Protein AF-A0A968BRA3-F1 (afdb_monomer)

Secondary structure (DSSP, 8-state):
-B--HHHHHHHHTTT-HHHHHHHHHHHHHHHHTT-SB----S-EEE-S--HHHHHHHHHHHHHHHHHTT---SS-EEE-GGGS--

Sequence (85 aa):
MHLSLEEQAMLAGEAGPGVAKAMEIVVALGRIYGAARLTPVSSVQVSGVSYKNLGDAGLAFLETWAAQGARVRVPTTLNPAGMDL

Nearest PDB structures (foldseek):
  7cns-assembly1_A-2  TM=9.102E-01  e=5.888E-08  Thermococcus kodakarensis KOD1
  7d2r-assembly1_A  TM=9.393E-01  e=1.019E-03  Agrobacterium tumefaciens
  7cfy-assembly1_A  TM=3.367E-01  e=7.817E+00  Escherichia coli K-12
  8hdj-assembly1_B  TM=2.269E-01  e=6.826E+00  Acetivibrio thermocellus DSM 1313

Radius of gyration: 14.4 Å; Cα contacts (8 Å, |Δi|>4): 88; chains: 1; bounding box: 38×23×29 Å

pLDDT: mean 92.53, std 8.88, range [56.5, 98.56]

Foldseek 3Di:
DDEDPVLVCQCVQVVFDLSVVVSVVVVVVCVVVVNPYDDDDQEEEDEPAACVRCPPVNVVVVVVSVVRVDDDPHHYHYDPRNDDD

Solvent-accessible surface area (backbone atoms only — not comparable to full-atom values): 5026 Å² total; per-residue (Å²): 100,54,71,54,71,67,54,46,40,26,49,74,32,77,67,32,64,31,44,15,53,52,39,50,54,55,51,50,51,33,53,76,70,66,30,62,53,84,78,93,72,81,58,51,73,50,72,95,46,26,62,92,81,40,43,71,67,42,47,52,49,52,50,52,36,49,75,45,65,44,72,85,92,49,63,68,48,66,43,89,63,49,54,92,131

Structure (mmCIF, N/CA/C/O backbone):
data_AF-A0A968BRA3-F1
#
_entry.id   AF-A0A968BRA3-F1
#
loop_
_atom_site.group_PDB
_atom_site.id
_atom_site.type_symbol
_atom_site.label_atom_id
_atom_site.label_alt_id
_atom_site.label_comp_id
_atom_site.label_asym_id
_atom_site.label_entity_id
_atom_site.label_seq_id
_atom_site.pdbx_PDB_ins_code
_atom_site.Cartn_x
_atom_site.Cartn_y
_atom_site.Cartn_z
_atom_site.occupancy
_atom_site.B_iso_or_equiv
_atom_site.auth_seq_id
_atom_site.auth_comp_id
_atom_site.auth_asym_id
_atom_site.auth_atom_id
_atom_site.pdbx_PDB_model_num
ATOM 1 N N . MET A 1 1 ? -15.246 -8.004 11.091 1.00 95.00 1 MET A N 1
ATOM 2 C CA . MET A 1 1 ? -14.705 -6.784 10.467 1.00 95.00 1 MET A CA 1
ATOM 3 C C . MET A 1 1 ? -15.716 -5.654 10.557 1.00 95.00 1 MET A C 1
ATOM 5 O O . MET A 1 1 ? -16.684 -5.636 9.806 1.00 95.00 1 ME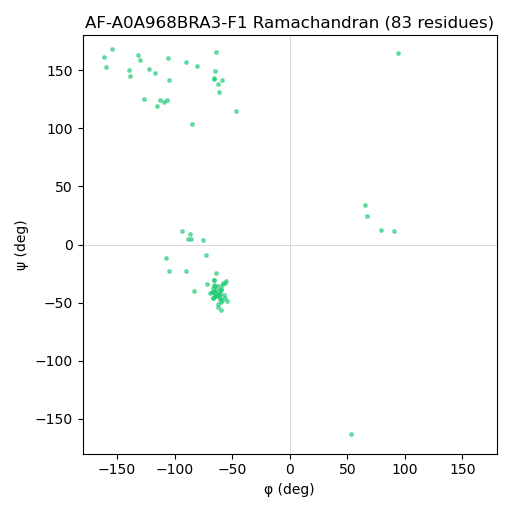T A O 1
ATOM 9 N N . HIS A 1 2 ? -15.481 -4.733 11.480 1.00 97.88 2 HIS A N 1
ATOM 10 C CA . HIS A 1 2 ? -16.200 -3.480 11.645 1.00 97.88 2 HIS A CA 1
ATOM 11 C C . HIS A 1 2 ? -15.283 -2.358 11.172 1.00 97.88 2 HIS A C 1
ATOM 13 O O . HIS A 1 2 ? -14.151 -2.263 11.646 1.00 97.88 2 HIS A O 1
ATOM 19 N N . LEU A 1 3 ? -15.771 -1.565 10.222 1.00 98.25 3 LEU A N 1
ATOM 20 C CA . LEU A 1 3 ? -15.049 -0.435 9.651 1.00 98.25 3 LEU A CA 1
ATOM 21 C C . LEU A 1 3 ? -15.625 0.871 10.193 1.00 98.25 3 LEU A C 1
ATOM 23 O O . LEU A 1 3 ? -16.847 0.985 10.338 1.00 98.25 3 LEU A O 1
ATOM 27 N N . SER A 1 4 ? -14.762 1.845 10.464 1.00 98.25 4 SER A N 1
ATOM 28 C CA . SER A 1 4 ? -15.160 3.223 10.759 1.00 98.25 4 SER A CA 1
ATOM 29 C C . SER A 1 4 ? -15.841 3.874 9.547 1.00 98.25 4 SER A C 1
ATOM 31 O O . SER A 1 4 ? -15.753 3.368 8.429 1.00 98.25 4 SER A O 1
ATOM 33 N N . LEU A 1 5 ? -16.509 5.014 9.747 1.00 98.38 5 LEU A N 1
ATOM 34 C CA . LEU A 1 5 ? -17.108 5.762 8.633 1.00 98.38 5 LEU A CA 1
ATOM 35 C C . LEU A 1 5 ? -16.054 6.199 7.606 1.00 98.38 5 LEU A C 1
ATOM 37 O O . LEU A 1 5 ? -16.300 6.108 6.408 1.00 98.38 5 LEU A O 1
ATOM 41 N N . GLU A 1 6 ? -14.862 6.601 8.059 1.00 97.44 6 GLU A N 1
ATOM 42 C CA . GLU A 1 6 ? -13.762 6.954 7.154 1.00 97.44 6 GLU A CA 1
ATOM 43 C C . GLU A 1 6 ? -13.299 5.733 6.346 1.00 97.44 6 GLU A C 1
ATOM 45 O O . GLU A 1 6 ? -13.117 5.815 5.136 1.00 97.44 6 GLU A O 1
ATOM 50 N N . GLU A 1 7 ? -13.148 4.573 6.988 1.00 98.12 7 GLU A N 1
ATOM 51 C CA . GLU A 1 7 ? -12.747 3.329 6.318 1.00 98.12 7 GLU A CA 1
ATOM 52 C C . GLU A 1 7 ? -13.796 2.844 5.313 1.00 98.12 7 GLU A C 1
ATOM 54 O O . GLU A 1 7 ? -13.442 2.324 4.254 1.00 98.12 7 GLU A O 1
ATOM 59 N N . GLN A 1 8 ? -15.081 3.042 5.612 1.00 98.56 8 GLN A N 1
ATOM 60 C CA . GLN A 1 8 ? -16.175 2.754 4.685 1.00 98.56 8 GLN A CA 1
ATOM 61 C C . GLN A 1 8 ? -16.146 3.692 3.476 1.00 98.56 8 GLN A C 1
ATOM 63 O O . GLN A 1 8 ? -16.221 3.205 2.351 1.00 98.56 8 GLN A O 1
ATOM 68 N N . ALA A 1 9 ? -15.967 4.998 3.688 1.00 98.44 9 ALA A N 1
ATOM 69 C CA . ALA A 1 9 ? -15.837 5.985 2.615 1.00 98.44 9 ALA A CA 1
ATOM 70 C C . ALA A 1 9 ? -14.619 5.697 1.718 1.00 98.44 9 ALA A C 1
ATOM 72 O O . ALA A 1 9 ? -14.708 5.718 0.489 1.00 98.44 9 ALA A O 1
ATOM 73 N N . MET A 1 10 ? -13.481 5.337 2.324 1.00 97.50 10 MET A N 1
ATOM 74 C CA . MET A 1 10 ? -12.288 4.913 1.588 1.00 97.50 10 MET A CA 1
ATOM 75 C C . MET A 1 10 ? -12.558 3.669 0.733 1.00 97.50 10 MET A C 1
ATOM 77 O O . MET A 1 10 ? -12.183 3.649 -0.437 1.00 97.50 10 MET A O 1
ATOM 81 N N . LEU A 1 11 ? -13.228 2.652 1.288 1.00 98.19 11 LEU A N 1
ATOM 82 C CA . LEU A 1 11 ? -13.600 1.437 0.556 1.00 98.19 11 LEU A CA 1
ATOM 83 C C . LEU A 1 11 ? -14.618 1.714 -0.565 1.00 98.19 11 LEU A C 1
ATOM 85 O O . LEU A 1 11 ? -14.545 1.083 -1.615 1.00 98.19 11 LEU A O 1
ATOM 89 N N . ALA A 1 12 ? -15.534 2.663 -0.362 1.00 98.38 12 ALA A N 1
ATOM 90 C CA . ALA A 1 12 ? -16.507 3.104 -1.363 1.00 98.38 12 ALA A CA 1
ATOM 91 C C . ALA A 1 12 ? -15.882 3.941 -2.496 1.00 98.38 12 ALA A C 1
ATOM 93 O O . ALA A 1 12 ? -16.538 4.205 -3.502 1.00 98.38 12 ALA A O 1
ATOM 94 N N . GLY A 1 13 ? -14.611 4.329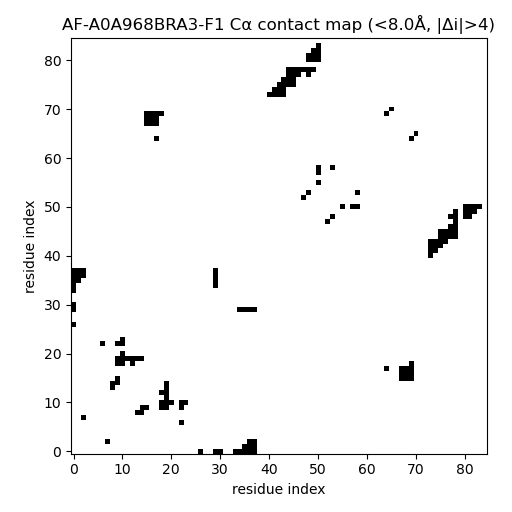 -2.359 1.00 97.44 13 GLY A N 1
ATOM 95 C CA . GLY A 1 13 ? -13.855 5.051 -3.380 1.00 97.44 13 GLY A CA 1
ATOM 96 C C . GLY A 1 13 ? -13.924 6.570 -3.289 1.00 97.44 13 GLY A C 1
ATOM 97 O O . GLY A 1 13 ? -13.422 7.247 -4.183 1.00 97.44 13 GLY A O 1
ATOM 98 N N . GLU A 1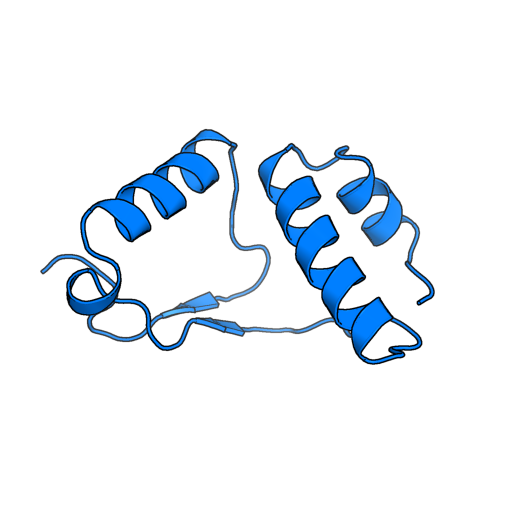 14 ? -14.448 7.121 -2.194 1.00 97.69 14 GLU A N 1
ATOM 99 C CA . GLU A 1 14 ? -14.505 8.574 -1.977 1.00 97.69 14 GLU A CA 1
ATOM 100 C C . GLU A 1 14 ? -13.107 9.210 -1.872 1.00 97.69 14 GLU A C 1
ATOM 102 O O . GLU A 1 14 ? -12.922 10.382 -2.187 1.00 97.69 14 GLU A O 1
ATOM 107 N N . ALA A 1 15 ? -12.097 8.420 -1.491 1.00 94.81 15 ALA A N 1
ATOM 108 C CA . ALA A 1 15 ? -10.691 8.828 -1.432 1.00 94.81 15 ALA A CA 1
ATOM 109 C C . ALA A 1 15 ? -9.895 8.506 -2.717 1.00 94.81 15 ALA A C 1
ATOM 111 O O . ALA A 1 15 ? -8.664 8.575 -2.722 1.00 94.81 15 ALA A O 1
ATOM 112 N N . GLY A 1 16 ? -10.581 8.138 -3.801 1.00 95.69 16 GLY A N 1
ATOM 113 C CA . GLY A 1 16 ? -9.979 7.808 -5.090 1.00 95.69 16 GLY A CA 1
ATOM 114 C C . GLY A 1 16 ? -9.695 6.312 -5.296 1.00 95.69 16 GLY A C 1
ATOM 115 O O . GLY A 1 16 ? -9.691 5.518 -4.348 1.00 95.69 16 GLY A O 1
ATOM 116 N N . PRO A 1 17 ? -9.442 5.905 -6.555 1.00 95.94 17 PRO A N 1
ATOM 117 C CA . PRO A 1 17 ? -9.412 4.497 -6.956 1.00 95.94 17 PRO A CA 1
ATOM 118 C C . PRO A 1 17 ? -8.260 3.707 -6.326 1.00 95.94 17 PRO A C 1
ATOM 120 O O . PRO A 1 17 ? -8.458 2.560 -5.926 1.00 95.94 17 PRO A O 1
ATOM 123 N N . GLY A 1 18 ? -7.082 4.322 -6.168 1.00 96.00 18 GLY A N 1
ATOM 124 C CA . GLY A 1 18 ? -5.948 3.671 -5.508 1.00 96.00 18 GLY A CA 1
ATOM 125 C C . GLY A 1 18 ? -6.246 3.346 -4.041 1.00 96.00 18 GLY A C 1
ATOM 126 O O . GLY A 1 18 ? -6.008 2.231 -3.585 1.00 96.00 18 GLY A O 1
ATOM 127 N N . VAL A 1 19 ? -6.845 4.282 -3.298 1.00 96.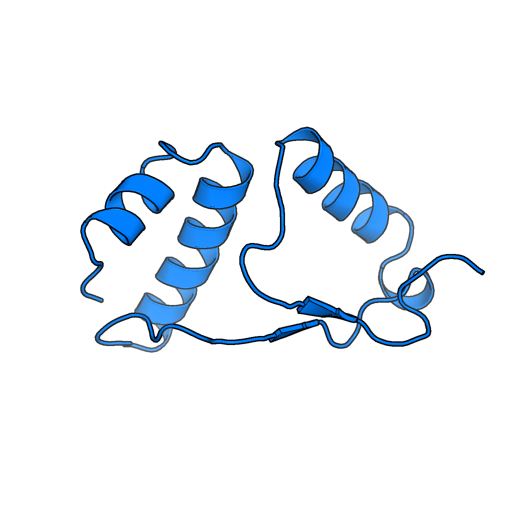38 19 VAL A N 1
ATOM 128 C CA . VAL A 1 19 ? -7.214 4.052 -1.891 1.00 96.38 19 VAL A CA 1
ATOM 129 C C . VAL A 1 19 ? -8.311 2.994 -1.776 1.00 96.38 19 VAL A C 1
ATOM 131 O O . VAL A 1 19 ? -8.202 2.107 -0.930 1.00 96.38 19 VAL A O 1
ATOM 134 N N . ALA A 1 20 ? -9.310 3.025 -2.661 1.00 97.12 20 ALA A N 1
ATOM 135 C CA . ALA A 1 20 ? -10.352 2.000 -2.715 1.00 97.12 20 ALA A CA 1
ATOM 136 C C . ALA A 1 20 ? -9.753 0.600 -2.897 1.00 97.12 20 ALA A C 1
ATOM 138 O O . ALA A 1 20 ? -10.091 -0.329 -2.162 1.00 97.12 20 ALA A O 1
ATOM 139 N N . LYS A 1 21 ? -8.797 0.466 -3.827 1.00 96.94 21 LYS A N 1
ATOM 140 C CA . LYS A 1 21 ? -8.113 -0.801 -4.096 1.00 96.94 21 LYS A CA 1
ATOM 141 C C . LYS A 1 21 ? -7.264 -1.268 -2.915 1.00 96.94 21 LYS A C 1
ATOM 143 O O . LYS A 1 21 ? -7.278 -2.454 -2.590 1.00 96.94 21 LYS A O 1
ATOM 148 N N . ALA A 1 22 ? -6.563 -0.353 -2.240 1.00 96.44 22 ALA A N 1
ATOM 149 C CA . ALA A 1 22 ? -5.822 -0.673 -1.017 1.00 96.44 22 ALA A CA 1
ATOM 150 C C . ALA A 1 22 ? -6.758 -1.186 0.083 1.00 96.44 22 ALA A C 1
ATOM 152 O O . ALA A 1 22 ? -6.484 -2.214 0.706 1.00 96.44 22 ALA A O 1
ATOM 153 N N . MET A 1 23 ? -7.879 -0.494 0.297 1.00 97.50 23 MET A N 1
ATOM 154 C CA . MET A 1 23 ? -8.874 -0.884 1.290 1.00 97.50 23 MET A CA 1
ATOM 155 C C . MET A 1 23 ? -9.517 -2.226 0.961 1.00 97.50 23 MET A C 1
ATOM 157 O O . MET A 1 23 ? -9.70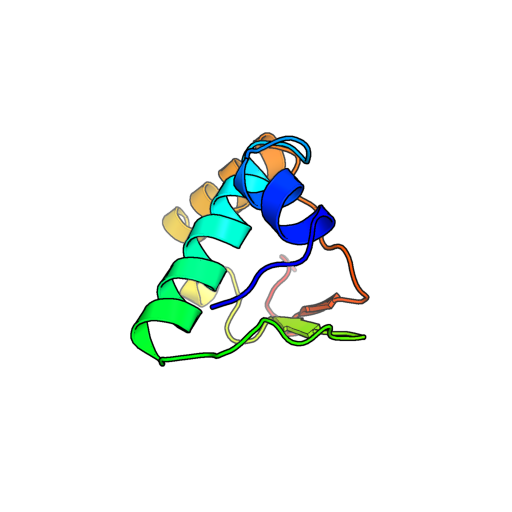1 -3.029 1.870 1.00 97.50 23 MET A O 1
ATOM 161 N N . GLU A 1 24 ? -9.805 -2.511 -0.310 1.00 98.19 24 GLU A N 1
ATOM 162 C CA . GLU A 1 24 ? -10.311 -3.816 -0.747 1.00 98.19 24 GLU A CA 1
ATOM 163 C C . GLU A 1 24 ? -9.372 -4.946 -0.293 1.00 98.19 24 GLU A C 1
ATOM 165 O O . GLU A 1 24 ? -9.818 -5.903 0.343 1.00 98.19 24 GLU A O 1
ATOM 170 N N . ILE A 1 25 ? -8.064 -4.794 -0.537 1.00 97.69 25 ILE A N 1
ATOM 171 C CA . ILE A 1 25 ? -7.032 -5.769 -0.149 1.00 97.69 25 ILE A CA 1
ATOM 172 C C . ILE A 1 25 ? -6.975 -5.931 1.376 1.00 97.69 25 ILE A C 1
ATOM 174 O O . ILE A 1 25 ? -7.042 -7.050 1.887 1.00 97.69 25 ILE A O 1
ATOM 178 N N . VAL A 1 26 ? -6.880 -4.825 2.119 1.00 97.19 26 VAL A N 1
ATOM 179 C CA . VAL A 1 26 ? -6.763 -4.845 3.587 1.00 97.19 26 VAL A CA 1
ATOM 180 C C . VAL A 1 26 ? -8.007 -5.454 4.241 1.00 97.19 26 VAL A C 1
ATOM 182 O O . VAL A 1 26 ? -7.895 -6.289 5.142 1.00 97.19 26 VAL A O 1
ATOM 185 N N . VAL A 1 27 ? -9.202 -5.089 3.770 1.00 98.31 27 VAL A N 1
ATOM 186 C CA . VAL A 1 27 ? -10.474 -5.619 4.278 1.00 98.31 27 VAL A CA 1
ATOM 187 C C . VAL A 1 27 ? -10.622 -7.100 3.947 1.00 98.31 27 VAL A C 1
ATOM 189 O O . VAL A 1 27 ? -11.064 -7.863 4.808 1.00 98.31 27 VAL A O 1
ATOM 192 N N . ALA A 1 28 ? -10.237 -7.526 2.740 1.00 98.56 28 ALA A N 1
ATOM 193 C CA . ALA A 1 28 ? -10.246 -8.934 2.357 1.00 98.56 28 ALA A CA 1
ATOM 194 C C . ALA A 1 28 ? -9.335 -9.765 3.271 1.00 98.56 28 ALA A C 1
ATOM 196 O O . ALA A 1 28 ? -9.795 -10.752 3.847 1.00 98.56 28 ALA A O 1
ATOM 197 N N . LEU A 1 29 ? -8.091 -9.326 3.490 1.00 98.38 29 LEU A N 1
ATOM 198 C CA . LEU A 1 29 ? -7.160 -9.987 4.410 1.00 98.38 29 LEU A CA 1
ATOM 199 C C . LEU A 1 29 ? -7.724 -10.050 5.827 1.00 98.38 29 LEU A C 1
ATOM 201 O O . LEU A 1 29 ? -7.746 -11.111 6.445 1.00 98.38 29 LEU A O 1
ATOM 205 N N . GLY A 1 30 ? -8.242 -8.939 6.343 1.00 98.19 30 GLY A N 1
ATOM 206 C CA . GLY A 1 30 ? -8.803 -8.943 7.683 1.00 98.19 30 GLY A CA 1
ATOM 207 C C . GLY A 1 30 ? -10.054 -9.821 7.810 1.00 98.19 30 GLY A C 1
ATOM 208 O O . GLY A 1 30 ? -10.256 -10.419 8.859 1.00 98.19 30 GLY A O 1
ATOM 209 N N . ARG A 1 31 ? -10.869 -9.983 6.759 1.00 98.19 31 ARG A N 1
ATOM 210 C CA . ARG A 1 31 ? -11.960 -10.976 6.750 1.00 9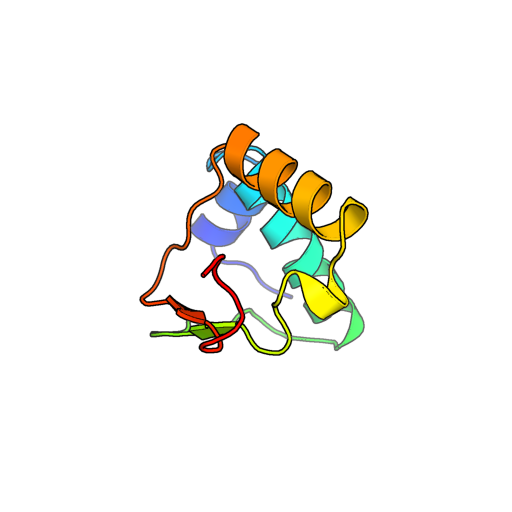8.19 31 ARG A CA 1
ATOM 211 C C . ARG A 1 31 ? -11.419 -12.407 6.778 1.00 98.19 31 ARG A C 1
ATOM 213 O O . ARG A 1 31 ? -11.904 -13.192 7.585 1.00 98.19 31 ARG A O 1
ATOM 220 N N . ILE A 1 32 ? -10.409 -12.717 5.959 1.00 98.44 32 ILE A N 1
ATOM 221 C CA . ILE A 1 32 ? -9.749 -14.036 5.913 1.00 98.44 32 ILE A CA 1
ATOM 222 C C . ILE A 1 32 ? -9.197 -14.419 7.291 1.00 98.44 32 ILE A C 1
ATOM 224 O O . ILE A 1 32 ? -9.397 -15.541 7.746 1.00 98.44 32 ILE A O 1
ATOM 228 N N . TYR A 1 33 ? -8.559 -13.475 7.984 1.00 98.06 33 TYR A N 1
ATOM 229 C CA . TYR A 1 33 ? -7.974 -13.701 9.307 1.00 98.06 33 TYR A CA 1
ATOM 230 C C . TYR A 1 33 ? -8.957 -13.514 10.476 1.00 98.06 33 TYR A C 1
ATOM 232 O O . TYR A 1 33 ? -8.548 -13.582 11.632 1.00 98.06 33 TYR A O 1
ATOM 240 N N . GLY A 1 34 ? -10.245 -13.260 10.215 1.00 97.81 34 GLY A N 1
ATOM 241 C CA . GLY A 1 34 ? -11.245 -13.075 11.273 1.00 97.81 34 GLY A CA 1
ATOM 242 C C . GLY A 1 34 ? -11.044 -11.811 12.122 1.00 97.81 34 GLY A C 1
ATOM 243 O O . GLY A 1 34 ? -11.491 -11.750 13.266 1.00 97.81 34 GLY A O 1
ATOM 244 N N . ALA A 1 35 ? -10.385 -10.784 11.583 1.00 98.31 35 ALA A N 1
ATOM 245 C CA . ALA A 1 35 ? -10.145 -9.528 12.276 1.00 98.31 35 ALA A CA 1
ATOM 246 C C . ALA A 1 35 ? -11.462 -8.818 12.637 1.00 98.31 35 ALA A C 1
ATOM 248 O O . ALA A 1 35 ? -12.369 -8.613 11.812 1.00 98.31 35 ALA A O 1
ATOM 249 N N . ALA A 1 36 ? -11.552 -8.391 13.898 1.00 98.19 36 ALA A N 1
ATOM 250 C CA . ALA A 1 36 ? -12.702 -7.649 14.395 1.00 98.19 36 ALA A CA 1
ATOM 251 C C . ALA A 1 36 ? -12.777 -6.244 13.779 1.00 98.19 36 ALA A C 1
ATOM 253 O O . ALA A 1 36 ? -13.862 -5.831 13.384 1.00 98.19 36 ALA A O 1
ATOM 254 N N . ARG A 1 37 ? -11.643 -5.545 13.657 1.00 98.25 37 ARG A N 1
ATOM 255 C CA . ARG A 1 37 ? -11.502 -4.167 13.151 1.00 98.25 37 ARG A CA 1
ATOM 256 C C . ARG A 1 37 ? -10.098 -3.945 12.582 1.00 98.25 37 ARG A C 1
ATOM 258 O O . ARG A 1 37 ? -9.214 -4.766 12.833 1.00 98.25 37 ARG A O 1
ATOM 265 N N . LEU A 1 38 ? -9.890 -2.833 11.882 1.00 97.56 38 LEU A N 1
ATOM 266 C CA . LEU A 1 38 ? -8.552 -2.355 11.531 1.00 97.56 38 LEU A CA 1
ATOM 267 C C . LEU A 1 38 ? -7.910 -1.622 12.720 1.00 97.56 38 LEU A C 1
ATOM 269 O O . LEU A 1 38 ? -8.602 -1.099 13.597 1.00 97.56 38 LEU A O 1
ATOM 273 N N . THR A 1 39 ? -6.578 -1.615 12.763 1.00 95.50 39 THR A N 1
ATOM 274 C CA . THR A 1 39 ? -5.796 -0.917 13.792 1.00 95.50 39 THR A CA 1
ATOM 275 C C . THR A 1 39 ? -5.039 0.236 13.134 1.00 95.50 39 THR A C 1
ATOM 277 O O . THR A 1 39 ? -4.287 -0.023 12.192 1.00 95.50 39 THR A O 1
ATOM 280 N N . PRO A 1 40 ? -5.198 1.488 13.603 1.00 95.38 40 PRO A N 1
ATOM 281 C CA . PRO A 1 40 ? -4.443 2.612 13.066 1.00 95.38 40 PRO A CA 1
ATOM 282 C C . PRO A 1 40 ? -2.952 2.458 13.380 1.00 95.38 40 PRO A C 1
ATOM 284 O O . PRO A 1 40 ? -2.573 2.009 14.463 1.00 95.38 40 PRO A O 1
ATOM 287 N N . VAL A 1 41 ? -2.107 2.861 12.434 1.00 96.62 41 VAL A N 1
ATOM 288 C CA . VAL A 1 41 ? -0.64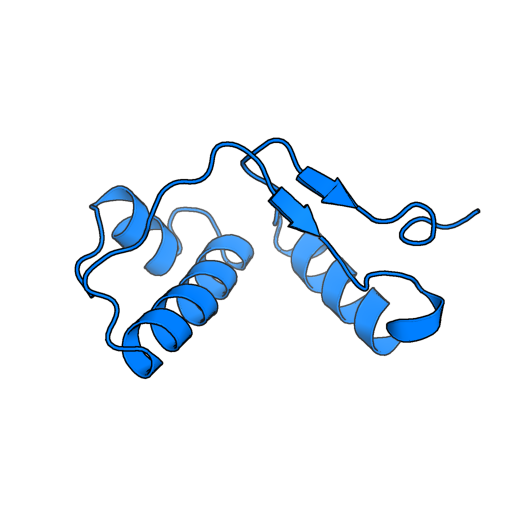5 2.854 12.568 1.00 96.62 41 VAL A CA 1
ATOM 289 C C . VAL A 1 41 ? -0.107 4.277 12.479 1.00 96.62 41 VAL A C 1
ATOM 291 O O . VAL A 1 41 ? -0.659 5.107 11.761 1.00 96.62 41 VAL A O 1
ATOM 294 N N . SER A 1 42 ? 0.977 4.567 13.197 1.00 97.19 42 SER A N 1
ATOM 295 C CA . SER A 1 42 ? 1.646 5.876 13.161 1.00 97.19 42 SER A CA 1
ATOM 296 C C . SER A 1 42 ? 2.737 5.968 12.091 1.00 97.19 42 SER A C 1
ATOM 298 O O . SER A 1 42 ? 3.101 7.068 11.686 1.00 97.19 42 SER A O 1
ATOM 300 N N . SER A 1 43 ? 3.281 4.831 11.654 1.00 97.31 43 SER A N 1
ATOM 301 C CA . SER A 1 43 ? 4.316 4.731 10.622 1.00 97.31 43 SER A CA 1
ATOM 302 C C . SER A 1 43 ? 4.376 3.316 10.044 1.00 97.31 43 SER A C 1
ATOM 304 O O . SER A 1 43 ? 3.877 2.366 10.651 1.00 97.31 43 SER A O 1
ATOM 306 N N . VAL A 1 44 ? 4.978 3.179 8.860 1.00 96.06 44 VAL A N 1
ATOM 307 C CA . VAL A 1 44 ? 5.148 1.893 8.163 1.00 96.06 44 VAL A CA 1
ATOM 308 C C . VAL A 1 44 ? 6.541 1.810 7.535 1.00 96.06 44 VAL A C 1
ATOM 310 O O . VAL A 1 44 ? 7.067 2.804 7.041 1.00 96.06 44 VAL A O 1
ATOM 313 N N . GLN A 1 45 ? 7.124 0.610 7.513 1.00 93.38 45 GLN A N 1
ATOM 314 C CA . GLN A 1 45 ? 8.272 0.281 6.668 1.00 93.38 45 GLN A CA 1
ATOM 315 C C . GLN A 1 45 ? 7.817 -0.667 5.558 1.00 93.38 45 GLN A C 1
ATOM 317 O O . GLN A 1 45 ? 7.316 -1.758 5.835 1.00 93.38 45 GLN A O 1
ATOM 322 N N . VAL A 1 46 ? 8.021 -0.277 4.301 1.00 90.69 46 VAL A N 1
ATOM 323 C CA . VAL A 1 46 ? 7.786 -1.155 3.153 1.00 90.69 46 VAL A CA 1
ATOM 324 C C . VAL A 1 46 ? 9.039 -2.000 2.929 1.00 90.69 46 VAL A C 1
ATOM 326 O O . VAL A 1 46 ? 10.064 -1.515 2.445 1.00 90.69 46 VAL A O 1
ATOM 329 N N . SER A 1 47 ? 8.969 -3.268 3.334 1.00 87.56 47 SER A N 1
ATOM 330 C CA . SER A 1 47 ? 10.069 -4.224 3.182 1.00 87.56 47 SER A CA 1
ATOM 331 C C . SER A 1 47 ? 9.990 -4.974 1.853 1.00 87.56 47 SER A C 1
ATOM 333 O O . SER A 1 47 ? 8.922 -5.113 1.264 1.00 87.56 47 SER A O 1
ATOM 335 N N . GLY A 1 48 ? 11.132 -5.489 1.395 1.00 82.44 48 GLY A N 1
ATOM 336 C CA . GLY A 1 48 ? 11.209 -6.327 0.202 1.00 82.44 48 GLY A CA 1
ATOM 337 C C . GLY A 1 48 ? 10.841 -5.593 -1.085 1.00 82.44 48 GLY A C 1
ATOM 338 O O . GLY A 1 48 ? 10.272 -6.209 -1.975 1.00 82.44 48 GLY A O 1
ATOM 339 N N . VAL A 1 49 ? 11.152 -4.303 -1.199 1.00 83.44 49 VAL A N 1
ATOM 340 C CA . VAL A 1 49 ? 10.915 -3.515 -2.415 1.00 83.44 49 VAL A CA 1
ATOM 341 C C . VAL A 1 49 ? 12.254 -3.069 -2.992 1.00 83.44 49 VAL A C 1
ATOM 343 O O . VAL A 1 49 ? 13.026 -2.400 -2.308 1.00 83.44 49 VAL A O 1
ATOM 346 N N . SER A 1 50 ? 12.543 -3.496 -4.223 1.00 86.44 50 SER A N 1
ATOM 347 C CA . SER A 1 50 ? 13.686 -3.079 -5.046 1.00 86.44 50 SER A CA 1
ATOM 348 C C . SER A 1 50 ? 13.397 -3.385 -6.511 1.00 86.44 50 SER A C 1
ATOM 350 O O . SER A 1 50 ? 12.709 -4.360 -6.804 1.00 86.44 50 SER A O 1
ATOM 352 N N . TYR A 1 51 ? 13.970 -2.646 -7.459 1.00 84.62 51 TYR A N 1
ATOM 353 C CA . TYR A 1 51 ? 13.810 -3.026 -8.867 1.00 84.62 51 TYR A CA 1
ATOM 354 C C . TYR A 1 51 ? 14.319 -4.458 -9.134 1.00 84.62 51 TYR A C 1
ATOM 356 O O . TYR A 1 51 ? 13.704 -5.216 -9.876 1.00 84.62 51 TYR A O 1
ATOM 364 N N . LYS A 1 52 ? 15.360 -4.904 -8.416 1.00 84.75 52 LYS A N 1
ATOM 365 C CA . LYS A 1 52 ? 15.909 -6.267 -8.520 1.00 84.75 52 LYS A CA 1
ATOM 366 C C . LYS A 1 52 ? 14.890 -7.386 -8.265 1.00 84.75 52 LYS A C 1
ATOM 368 O O . LYS A 1 52 ? 15.046 -8.462 -8.835 1.00 84.75 52 LYS A O 1
ATOM 373 N N . ASN A 1 53 ? 13.902 -7.180 -7.392 1.00 85.38 53 ASN A N 1
ATOM 374 C CA . ASN A 1 53 ? 12.888 -8.201 -7.102 1.00 85.38 53 ASN A CA 1
ATOM 375 C C . ASN A 1 53 ? 11.526 -7.922 -7.747 1.00 85.38 53 ASN A C 1
ATOM 377 O O . ASN A 1 53 ? 10.765 -8.861 -7.959 1.00 85.38 53 ASN A O 1
ATOM 381 N N . LEU A 1 54 ? 11.236 -6.664 -8.073 1.00 88.00 54 LEU A N 1
ATOM 382 C CA . LEU A 1 54 ? 10.007 -6.252 -8.743 1.00 88.00 54 LEU A CA 1
ATOM 383 C C . LEU A 1 54 ? 10.078 -6.430 -10.265 1.00 88.00 54 LEU A C 1
ATOM 385 O O . LEU A 1 54 ? 9.087 -6.831 -10.879 1.00 88.00 54 LEU A O 1
ATOM 389 N N . GLY A 1 55 ? 11.231 -6.120 -10.863 1.00 89.56 55 GLY A N 1
ATOM 390 C CA . GLY A 1 55 ? 11.402 -5.991 -12.308 1.00 89.56 55 GLY A CA 1
ATOM 391 C C . GLY A 1 55 ? 10.396 -5.026 -12.943 1.00 89.56 55 GLY A C 1
ATOM 392 O O . GLY A 1 55 ? 9.714 -4.257 -12.261 1.00 89.56 55 GLY A O 1
ATOM 393 N N . ASP A 1 56 ? 10.256 -5.115 -14.264 1.00 93.56 56 ASP A N 1
ATOM 394 C CA . ASP A 1 56 ? 9.343 -4.256 -15.031 1.00 93.56 56 ASP A CA 1
ATOM 395 C C . ASP A 1 56 ? 7.878 -4.440 -14.632 1.00 93.56 56 ASP A C 1
ATOM 397 O O . ASP A 1 56 ? 7.116 -3.479 -14.586 1.00 93.56 56 ASP A O 1
ATOM 401 N N . ALA A 1 57 ? 7.476 -5.667 -14.292 1.00 93.38 57 ALA A N 1
ATOM 402 C CA . ALA A 1 57 ? 6.102 -5.951 -13.891 1.00 93.38 57 ALA A CA 1
ATOM 403 C C . ALA A 1 57 ? 5.739 -5.247 -12.575 1.00 93.38 57 ALA A C 1
ATOM 405 O O . ALA A 1 57 ? 4.665 -4.656 -12.458 1.00 93.38 57 ALA A O 1
ATOM 406 N N . GLY A 1 58 ? 6.633 -5.290 -11.584 1.00 91.25 58 GLY A N 1
ATOM 407 C CA . GLY A 1 58 ? 6.425 -4.600 -10.319 1.00 91.25 58 GLY A CA 1
ATOM 408 C C . GLY A 1 58 ? 6.550 -3.080 -10.450 1.00 91.25 58 GLY A C 1
ATOM 409 O O . GLY A 1 58 ? 5.798 -2.363 -9.793 1.00 91.25 58 GLY A O 1
ATOM 410 N N . LEU A 1 59 ? 7.424 -2.585 -11.334 1.00 91.00 59 LEU A N 1
ATOM 411 C CA . LEU A 1 59 ? 7.498 -1.159 -11.660 1.00 91.00 59 LEU A CA 1
ATOM 412 C C . LEU A 1 59 ? 6.188 -0.666 -12.293 1.00 91.00 59 LEU A C 1
ATOM 414 O O . LEU A 1 59 ? 5.562 0.237 -11.745 1.00 91.00 59 LEU A O 1
ATOM 418 N N . ALA A 1 60 ? 5.710 -1.318 -13.355 1.00 94.88 60 ALA A N 1
ATOM 419 C CA . ALA A 1 60 ? 4.452 -0.973 -14.023 1.00 94.88 60 ALA A CA 1
ATOM 420 C C . ALA A 1 60 ? 3.244 -1.058 -13.074 1.00 94.88 60 ALA A C 1
ATOM 422 O O . ALA A 1 60 ? 2.307 -0.253 -13.145 1.00 94.88 60 ALA A O 1
ATOM 423 N N . PHE A 1 61 ? 3.268 -2.017 -12.141 1.00 92.56 61 PHE A N 1
ATOM 424 C CA . PHE A 1 61 ? 2.292 -2.079 -11.062 1.00 92.56 61 PHE A CA 1
ATOM 425 C C . PHE A 1 61 ? 2.341 -0.798 -10.222 1.00 92.56 61 PHE A C 1
ATOM 427 O O . PHE A 1 61 ? 1.332 -0.105 -10.138 1.00 92.56 61 PHE A O 1
ATOM 434 N N . LEU A 1 62 ? 3.493 -0.423 -9.658 1.00 91.56 62 LEU A N 1
ATOM 435 C CA . LEU A 1 62 ? 3.628 0.792 -8.843 1.00 91.56 62 LEU A CA 1
ATOM 436 C C . LEU A 1 62 ? 3.280 2.077 -9.617 1.00 91.56 62 LEU A C 1
ATOM 438 O O . LEU A 1 62 ? 2.601 2.950 -9.072 1.00 91.56 62 LEU A O 1
ATOM 442 N N . GLU A 1 63 ? 3.666 2.175 -10.889 1.00 93.81 63 GLU A N 1
ATOM 443 C CA . GLU A 1 63 ? 3.305 3.286 -11.780 1.00 93.81 63 GLU A CA 1
ATOM 444 C C . GLU A 1 63 ? 1.791 3.401 -11.966 1.00 93.81 63 GLU A C 1
ATOM 446 O O . GLU A 1 63 ? 1.244 4.503 -11.927 1.00 93.81 63 GLU A O 1
ATOM 451 N N . THR A 1 64 ? 1.085 2.272 -12.080 1.00 95.44 64 THR A N 1
ATOM 452 C CA . THR A 1 64 ? -0.382 2.256 -12.162 1.00 95.44 64 THR A CA 1
ATOM 453 C C . THR A 1 64 ? -1.012 2.855 -10.903 1.00 95.44 64 THR A C 1
ATOM 455 O O . THR A 1 64 ? -1.927 3.675 -10.994 1.00 95.44 64 THR A O 1
ATOM 458 N N . TRP A 1 65 ? -0.507 2.501 -9.718 1.00 94.81 65 TRP A N 1
ATOM 459 C CA . TRP A 1 65 ? -0.977 3.083 -8.456 1.00 94.81 65 TRP A CA 1
ATOM 460 C C . TRP A 1 65 ? -0.678 4.584 -8.377 1.00 94.81 65 TRP A C 1
ATOM 462 O O . TRP A 1 65 ? -1.539 5.367 -7.966 1.00 94.81 65 TRP A O 1
ATOM 472 N N . ALA A 1 66 ? 0.512 5.003 -8.810 1.00 93.94 66 ALA A N 1
ATOM 473 C CA . ALA A 1 66 ? 0.892 6.410 -8.854 1.00 93.94 66 ALA A CA 1
ATOM 474 C C . ALA A 1 66 ? -0.006 7.222 -9.807 1.00 93.94 66 ALA A C 1
ATOM 476 O O . ALA A 1 66 ? -0.461 8.307 -9.431 1.00 93.94 66 ALA A O 1
ATOM 477 N N . ALA A 1 67 ? -0.317 6.676 -10.989 1.00 95.56 67 ALA A N 1
ATOM 478 C CA . ALA A 1 67 ? -1.218 7.266 -11.982 1.00 95.56 67 ALA A CA 1
ATOM 479 C C . ALA A 1 67 ? -2.672 7.350 -11.488 1.00 95.56 67 ALA A C 1
ATOM 481 O O . ALA A 1 67 ? -3.388 8.292 -11.816 1.00 95.56 67 ALA A O 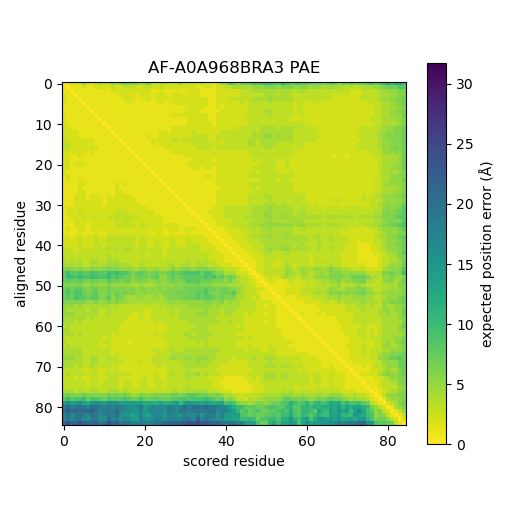1
ATOM 482 N N . GLN A 1 68 ? -3.095 6.416 -10.633 1.00 94.56 68 GLN A N 1
ATOM 483 C CA . GLN A 1 68 ? -4.382 6.455 -9.927 1.00 94.56 68 GLN A CA 1
ATOM 484 C C . GLN A 1 68 ? -4.418 7.463 -8.763 1.00 94.56 68 GLN A C 1
ATOM 486 O O . GLN A 1 68 ? -5.412 7.535 -8.038 1.00 94.56 68 GLN A O 1
ATOM 491 N N . GLY A 1 69 ? -3.344 8.232 -8.559 1.00 92.94 69 GLY A N 1
ATOM 492 C CA . GLY A 1 69 ? -3.247 9.244 -7.511 1.00 92.94 69 GLY A CA 1
ATOM 493 C C . GLY A 1 69 ? -2.944 8.681 -6.123 1.00 92.94 69 GLY A C 1
ATOM 494 O O . GLY A 1 69 ? -3.053 9.416 -5.143 1.00 92.94 69 GLY A O 1
ATOM 495 N N . ALA A 1 70 ? -2.547 7.408 -6.006 1.00 93.81 70 ALA A N 1
ATOM 496 C CA . ALA A 1 70 ? -2.222 6.823 -4.711 1.00 93.81 70 ALA A CA 1
ATOM 497 C C . ALA A 1 70 ? -1.031 7.548 -4.062 1.00 93.81 70 ALA A C 1
ATOM 499 O O . ALA A 1 70 ? -0.038 7.898 -4.714 1.00 93.81 70 ALA A O 1
ATOM 500 N N . ARG A 1 71 ? -1.139 7.781 -2.753 1.00 94.00 71 ARG A N 1
ATOM 501 C CA . ARG A 1 71 ? -0.108 8.388 -1.907 1.00 94.00 71 ARG A CA 1
ATOM 502 C C . ARG A 1 71 ? -0.073 7.667 -0.567 1.00 94.00 71 ARG A C 1
ATOM 504 O O . ARG A 1 71 ? -1.097 7.182 -0.087 1.00 94.00 71 ARG A O 1
ATOM 511 N N . VAL A 1 72 ? 1.103 7.628 0.051 1.00 94.44 72 VAL A N 1
ATOM 512 C CA . VAL A 1 72 ? 1.233 7.205 1.450 1.00 94.44 72 VAL A CA 1
ATOM 513 C C . VAL A 1 72 ? 0.520 8.212 2.364 1.00 94.44 72 VAL A C 1
ATOM 515 O O . VAL A 1 72 ? 0.547 9.411 2.092 1.00 94.44 72 VAL A O 1
ATOM 518 N N . ARG A 1 73 ? -0.136 7.735 3.433 1.00 93.12 73 ARG A N 1
ATOM 519 C CA . ARG A 1 73 ? -0.897 8.584 4.384 1.00 93.12 73 ARG A CA 1
ATOM 520 C C . ARG A 1 73 ? -0.227 8.752 5.752 1.00 93.12 73 ARG A C 1
ATOM 522 O O . ARG A 1 73 ? -0.645 9.600 6.530 1.00 93.12 73 ARG A O 1
ATOM 529 N N . VAL A 1 74 ? 0.806 7.964 6.040 1.00 96.19 74 VAL A N 1
ATOM 530 C CA . VAL A 1 74 ? 1.612 8.037 7.269 1.00 96.19 74 VAL A CA 1
ATOM 531 C C . VAL A 1 74 ? 3.094 8.065 6.899 1.00 96.19 74 VAL A C 1
ATOM 533 O O . VAL A 1 74 ? 3.434 7.617 5.796 1.00 96.19 74 VAL A O 1
ATOM 536 N N . PRO A 1 75 ? 3.989 8.554 7.779 1.00 97.75 75 PRO A N 1
ATOM 537 C CA . PRO A 1 75 ? 5.428 8.429 7.579 1.00 97.75 75 PRO A CA 1
ATOM 538 C C . PRO A 1 75 ? 5.799 7.001 7.171 1.00 97.75 75 PRO A C 1
ATOM 540 O O . PRO A 1 75 ? 5.568 6.046 7.917 1.00 97.75 75 PRO A O 1
ATOM 543 N N . THR A 1 76 ? 6.311 6.864 5.949 1.00 95.06 76 THR A N 1
ATOM 544 C CA . THR A 1 76 ? 6.587 5.571 5.326 1.00 95.06 76 THR A CA 1
ATOM 545 C C . THR A 1 76 ? 8.032 5.539 4.868 1.00 95.06 76 THR A C 1
ATOM 547 O O . THR A 1 76 ? 8.467 6.418 4.126 1.00 95.06 76 THR A O 1
ATOM 550 N N . THR A 1 77 ? 8.776 4.534 5.318 1.00 92.88 77 THR A N 1
ATOM 551 C CA . THR A 1 77 ? 10.153 4.281 4.886 1.00 92.88 77 THR A CA 1
ATOM 552 C C . THR A 1 77 ? 10.202 3.076 3.956 1.00 92.88 77 THR A C 1
ATOM 554 O O . THR A 1 77 ? 9.288 2.250 3.924 1.00 92.88 77 THR A O 1
ATOM 557 N N . LEU A 1 78 ? 11.281 2.972 3.190 1.00 88.88 78 LEU A N 1
ATOM 558 C CA . LEU A 1 78 ? 11.547 1.859 2.285 1.00 88.88 78 LEU A CA 1
ATOM 559 C C . LEU A 1 78 ? 12.984 1.363 2.486 1.00 88.88 78 LEU A C 1
ATOM 561 O O . LEU A 1 78 ? 13.809 2.046 3.097 1.00 88.88 78 LEU A O 1
ATOM 565 N N . ASN A 1 79 ? 13.282 0.160 2.001 1.00 82.81 79 ASN A N 1
ATOM 566 C CA . ASN A 1 79 ? 14.642 -0.375 2.056 1.00 82.81 79 ASN A CA 1
ATOM 567 C C . ASN A 1 79 ? 15.609 0.466 1.196 1.00 82.81 79 ASN A C 1
ATOM 569 O O . ASN A 1 79 ? 15.196 0.956 0.153 1.00 82.81 79 ASN A O 1
ATOM 573 N N . PRO A 1 80 ? 16.906 0.582 1.543 1.00 68.44 80 PRO A N 1
ATOM 574 C CA . PRO A 1 80 ? 17.851 1.432 0.804 1.00 68.44 80 PRO A CA 1
ATOM 575 C C . PRO A 1 80 ? 17.944 1.138 -0.703 1.00 68.44 80 PRO A C 1
ATOM 577 O O . PRO A 1 80 ? 18.164 2.046 -1.490 1.00 68.44 80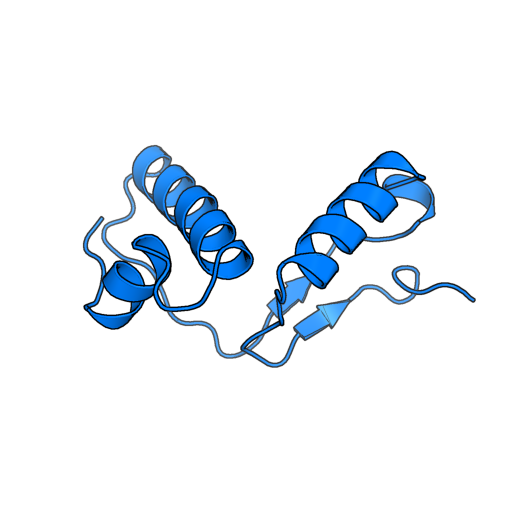 PRO A O 1
ATOM 580 N N . ALA A 1 81 ? 17.737 -0.121 -1.105 1.00 69.06 81 ALA A N 1
ATOM 581 C CA . ALA A 1 81 ? 17.740 -0.560 -2.504 1.00 69.06 81 ALA A CA 1
ATOM 582 C C . ALA A 1 81 ? 16.376 -0.414 -3.217 1.00 69.06 81 ALA A C 1
ATOM 584 O O . ALA A 1 81 ? 16.181 -0.972 -4.296 1.00 69.06 81 ALA A O 1
ATOM 585 N N . GLY A 1 82 ? 15.402 0.251 -2.591 1.00 63.31 82 GLY A N 1
ATOM 586 C CA . GLY A 1 82 ? 14.055 0.453 -3.131 1.00 63.31 82 GLY A CA 1
ATOM 587 C C . GLY A 1 82 ? 13.899 1.695 -4.005 1.00 63.31 82 GLY A C 1
ATOM 588 O O . GLY A 1 82 ? 12.783 1.989 -4.420 1.00 63.31 82 GLY A O 1
ATOM 589 N N . MET A 1 83 ? 14.991 2.415 -4.267 1.00 65.94 83 MET A N 1
ATOM 590 C CA . MET A 1 83 ? 15.051 3.552 -5.186 1.00 65.94 83 MET A CA 1
ATOM 591 C C . MET A 1 83 ? 16.098 3.251 -6.256 1.00 65.94 83 MET A C 1
ATOM 593 O O . MET A 1 83 ? 17.060 2.529 -5.974 1.00 65.94 83 MET A O 1
ATOM 597 N N . ASP A 1 84 ? 15.914 3.801 -7.454 1.00 61.47 84 ASP A N 1
ATOM 598 C CA . ASP A 1 84 ? 16.980 3.813 -8.454 1.00 61.47 84 ASP A CA 1
ATOM 599 C C . ASP A 1 84 ? 18.207 4.551 -7.890 1.00 61.47 84 ASP A C 1
ATOM 601 O O . ASP A 1 84 ? 18.067 5.530 -7.147 1.00 61.47 84 ASP A O 1
ATOM 605 N N . LEU A 1 85 ? 19.398 4.037 -8.210 1.00 56.50 85 LEU A N 1
ATOM 606 C CA . LEU A 1 85 ? 20.691 4.659 -7.905 1.00 56.50 85 LEU A CA 1
ATOM 607 C C . LEU A 1 85 ? 21.190 5.465 -9.103 1.00 56.50 85 LEU A C 1
ATOM 609 O O . LEU A 1 85 ? 21.093 4.936 -10.233 1.00 56.50 85 LEU A O 1
#

Mean predicted aligned error: 3.65 Å